Protein AF-A0A973H0G7-F1 (afdb_monomer_lite)

Foldseek 3Di:
DDDQDDQVDAEEEEDDDDDLPDCPLVVVLVVVLVSNRQYYYDDPDCPRSNNVDPSD

Secondary structure (DSSP, 8-state):
---PPPSSS-EEEE--S--TT--HHHHHHHHHHHTT--EEEE-S-TTSTTTT-TT-

Radius of gyration: 11.69 Å; chains: 1; bounding box: 27×22×34 Å

Structure (mmCIF, N/CA/C/O backbone):
data_AF-A0A973H0G7-F1
#
_entry.id   AF-A0A973H0G7-F1
#
loop_
_atom_site.group_PDB
_atom_site.id
_atom_site.type_symbol
_atom_site.label_atom_id
_atom_site.label_alt_id
_atom_site.label_comp_id
_atom_site.label_asym_id
_atom_site.label_entity_id
_atom_site.label_seq_id
_atom_site.pdbx_PDB_ins_code
_atom_site.Cartn_x
_atom_site.Cartn_y
_atom_site.Cartn_z
_atom_site.occupancy
_atom_site.B_iso_or_equiv
_atom_site.auth_seq_id
_atom_site.auth_comp_id
_atom_site.auth_asym_id
_atom_site.auth_atom_id
_atom_site.pdbx_PDB_model_num
ATOM 1 N N . MET A 1 1 ? -0.595 15.971 19.190 1.00 57.84 1 MET A N 1
ATOM 2 C CA . MET A 1 1 ? -1.949 15.492 19.534 1.00 57.84 1 MET A CA 1
ATOM 3 C C . MET A 1 1 ? -2.082 14.076 19.007 1.00 57.84 1 MET A C 1
ATOM 5 O O . MET A 1 1 ? -1.644 13.871 17.878 1.00 57.84 1 MET A O 1
ATOM 9 N N . PRO A 1 2 ? -2.594 13.106 19.779 1.00 80.75 2 PRO A N 1
ATOM 10 C CA . PRO A 1 2 ? -2.978 11.832 19.187 1.00 80.75 2 PRO A CA 1
ATOM 11 C C . PRO A 1 2 ? -4.115 12.098 18.192 1.00 80.75 2 PRO A C 1
ATOM 13 O O . PRO A 1 2 ? -5.045 12.838 18.506 1.00 80.75 2 PRO A O 1
ATOM 16 N N . PHE A 1 3 ? -3.991 11.566 16.980 1.00 84.88 3 PHE A N 1
ATOM 17 C CA . PHE A 1 3 ? -5.075 11.538 16.005 1.00 84.88 3 PHE A CA 1
ATOM 18 C C . PHE A 1 3 ? -5.524 10.086 15.858 1.00 84.88 3 PHE A C 1
ATOM 20 O O . PHE A 1 3 ? -4.691 9.181 15.922 1.00 84.88 3 PHE A O 1
ATOM 27 N N . GLU A 1 4 ? -6.822 9.881 15.672 1.00 91.31 4 GLU A N 1
ATOM 28 C CA . GLU A 1 4 ? -7.394 8.564 15.410 1.00 91.31 4 GLU A CA 1
ATOM 29 C C . GLU A 1 4 ? -7.694 8.457 13.908 1.00 91.31 4 GLU A C 1
ATOM 31 O O . GLU A 1 4 ? -8.398 9.322 13.379 1.00 91.31 4 GLU A O 1
ATOM 36 N N . PRO A 1 5 ? -7.141 7.465 13.190 1.00 91.56 5 PRO A N 1
ATOM 37 C CA . PRO A 1 5 ? -7.435 7.278 11.777 1.00 91.56 5 PRO A CA 1
ATOM 38 C C . PRO A 1 5 ? -8.806 6.633 11.586 1.00 91.56 5 PRO A C 1
ATOM 40 O O . PRO A 1 5 ? -9.172 5.700 12.303 1.00 91.56 5 PRO A O 1
ATOM 43 N N . ASP A 1 6 ? -9.526 7.089 10.564 1.00 94.44 6 ASP A N 1
ATOM 44 C CA . ASP A 1 6 ? -10.710 6.396 10.071 1.00 94.44 6 ASP A CA 1
ATOM 45 C C . ASP A 1 6 ? -10.281 5.103 9.361 1.00 94.44 6 ASP A C 1
ATOM 47 O O . ASP A 1 6 ? -9.488 5.134 8.419 1.00 94.44 6 ASP A O 1
ATOM 51 N N . ARG A 1 7 ? -10.762 3.960 9.856 1.00 95.94 7 ARG A N 1
ATOM 52 C CA . ARG A 1 7 ? -10.428 2.623 9.336 1.00 95.94 7 ARG A CA 1
ATOM 53 C C . ARG A 1 7 ? -11.500 2.068 8.406 1.00 95.94 7 ARG A C 1
ATOM 55 O O . ARG A 1 7 ? -11.245 1.073 7.735 1.00 95.94 7 ARG A O 1
ATOM 62 N N . GLU A 1 8 ? -12.664 2.710 8.357 1.00 97.19 8 GLU A N 1
ATOM 63 C CA . GLU A 1 8 ? -13.753 2.342 7.451 1.00 97.19 8 GLU A CA 1
ATOM 64 C C . GLU A 1 8 ? -13.498 2.889 6.039 1.00 97.19 8 GLU A C 1
ATOM 66 O O . GLU A 1 8 ? -14.059 2.394 5.061 1.00 97.19 8 GLU A O 1
ATOM 71 N N . VAL A 1 9 ? -12.614 3.885 5.910 1.00 97.38 9 VAL A N 1
ATOM 72 C CA . VAL A 1 9 ? -12.232 4.479 4.627 1.00 97.38 9 VAL A CA 1
ATOM 73 C C . VAL A 1 9 ? -10.911 3.876 4.133 1.00 97.38 9 VAL A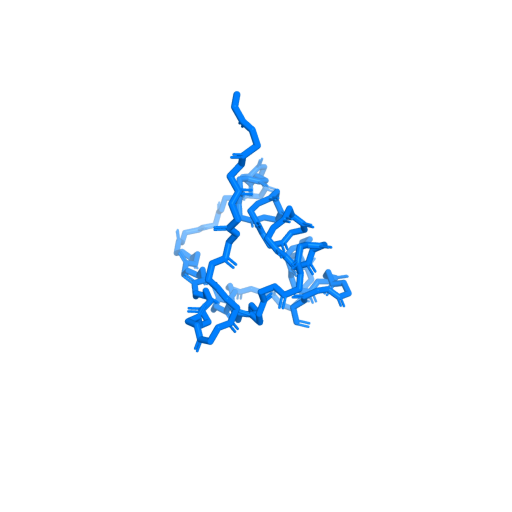 C 1
ATOM 75 O O . VAL A 1 9 ? -9.852 4.178 4.689 1.00 97.38 9 VAL A O 1
ATOM 78 N N . PRO A 1 10 ? -10.924 3.050 3.071 1.00 97.25 10 PRO A N 1
ATOM 79 C CA . PRO A 1 10 ? -9.701 2.478 2.526 1.00 97.25 10 PRO A CA 1
ATOM 80 C C . PRO A 1 10 ? -8.858 3.530 1.798 1.00 97.25 10 PRO A C 1
ATOM 82 O O . PRO A 1 10 ? -9.375 4.414 1.111 1.00 97.25 10 PRO A O 1
ATOM 85 N N . GLY A 1 11 ? -7.536 3.398 1.890 1.00 97.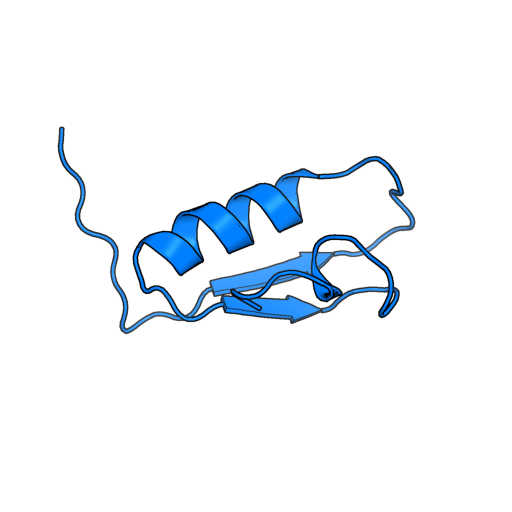00 11 GLY A N 1
ATOM 86 C CA . GLY A 1 11 ? -6.596 4.211 1.124 1.00 97.00 11 GLY A CA 1
ATOM 87 C C . GLY A 1 11 ? -6.235 3.562 -0.213 1.00 97.00 11 GLY A C 1
ATOM 88 O O . GLY A 1 11 ? -5.937 2.371 -0.270 1.00 97.00 11 GLY A O 1
ATOM 89 N N . LEU A 1 12 ? -6.185 4.354 -1.286 1.00 95.75 12 LEU A N 1
ATOM 90 C CA . LEU A 1 12 ? -5.682 3.930 -2.596 1.00 95.75 12 LEU A CA 1
ATOM 91 C C . LEU A 1 12 ? -4.466 4.771 -2.984 1.00 95.75 12 LEU A C 1
ATOM 93 O O . LEU A 1 12 ? -4.554 5.996 -3.066 1.00 95.75 12 LEU A O 1
ATOM 97 N N . ILE A 1 13 ? -3.342 4.116 -3.274 1.00 92.06 13 ILE A N 1
ATOM 98 C CA . ILE A 1 13 ? -2.189 4.771 -3.898 1.00 92.06 13 ILE A CA 1
ATOM 99 C C . ILE A 1 13 ? -2.146 4.424 -5.371 1.00 92.06 13 ILE A C 1
ATOM 101 O O . ILE A 1 13 ? -2.073 3.259 -5.756 1.00 92.06 13 ILE A O 1
ATOM 105 N N . VAL A 1 14 ? -2.110 5.456 -6.200 1.00 90.38 14 VAL A N 1
ATOM 106 C CA . VAL A 1 14 ? -1.918 5.295 -7.632 1.00 90.38 14 VAL A CA 1
ATOM 107 C C . VAL A 1 14 ? -0.536 5.816 -7.980 1.00 90.38 14 VAL A C 1
ATOM 109 O O . VAL A 1 14 ? -0.248 7.000 -7.796 1.00 90.38 14 VAL A O 1
ATOM 112 N N . LYS A 1 15 ? 0.347 4.917 -8.417 1.00 82.56 15 LYS A N 1
ATOM 113 C CA . LYS A 1 15 ? 1.685 5.281 -8.873 1.00 82.56 15 LYS A CA 1
ATOM 114 C C . LYS A 1 15 ? 1.709 5.210 -10.396 1.00 82.56 15 LYS A C 1
ATOM 116 O O . LYS A 1 15 ? 1.564 4.131 -10.955 1.00 82.56 15 LYS A O 1
ATOM 121 N N . PHE A 1 16 ? 1.896 6.365 -11.020 1.00 78.94 16 PHE A N 1
ATOM 122 C CA . PHE A 1 16 ? 2.128 6.514 -12.452 1.00 78.94 16 PHE A CA 1
ATOM 123 C C . PHE A 1 16 ? 3.530 7.094 -12.666 1.00 78.94 16 PHE A C 1
ATOM 125 O O . PHE A 1 16 ? 3.924 8.016 -11.948 1.00 78.94 16 PHE A O 1
ATOM 132 N N . GLY A 1 17 ? 4.257 6.573 -13.645 1.00 72.00 17 GLY A N 1
ATOM 133 C CA . GLY A 1 17 ? 5.626 6.925 -13.994 1.00 72.00 17 GLY A CA 1
ATOM 134 C C . GLY A 1 17 ? 6.690 6.032 -13.348 1.00 72.00 17 GLY A C 1
ATOM 135 O O . GLY A 1 17 ? 6.635 5.698 -12.154 1.00 72.00 17 GLY A O 1
ATOM 136 N N . ASP A 1 18 ? 7.718 5.734 -14.146 1.00 68.00 18 ASP A N 1
ATOM 137 C CA . ASP A 1 18 ? 8.827 4.855 -13.786 1.00 68.00 18 ASP A CA 1
ATOM 138 C C . ASP A 1 18 ? 9.819 5.590 -12.866 1.00 68.00 18 ASP A C 1
ATOM 140 O O . ASP A 1 18 ? 10.857 6.117 -13.272 1.00 68.00 18 ASP A O 1
ATOM 144 N N . TYR A 1 19 ? 9.431 5.716 -11.593 1.00 69.31 19 TYR A N 1
ATOM 145 C CA . TYR A 1 19 ? 10.206 6.380 -10.545 1.00 69.31 19 TYR A CA 1
ATOM 146 C C . TYR A 1 19 ? 10.805 5.347 -9.581 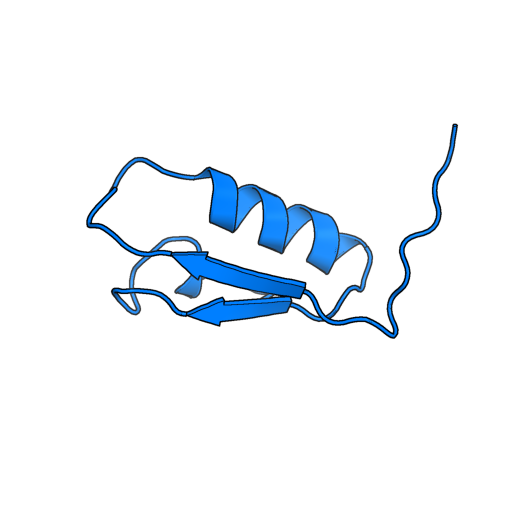1.00 69.31 19 TYR A C 1
ATOM 148 O O . TYR A 1 19 ? 10.225 5.095 -8.506 1.00 69.31 19 TYR A O 1
ATOM 156 N N . PRO A 1 20 ? 11.965 4.750 -9.915 1.00 64.44 20 PRO A N 1
ATOM 157 C CA . PRO A 1 20 ? 12.543 3.641 -9.155 1.00 64.44 20 PRO A CA 1
ATOM 158 C C . PRO A 1 20 ? 12.917 4.031 -7.717 1.00 64.44 20 PRO A C 1
ATOM 160 O O . PRO A 1 20 ? 12.819 3.211 -6.807 1.00 64.44 20 PRO A O 1
ATOM 163 N N . LEU A 1 21 ? 13.261 5.302 -7.483 1.00 70.31 21 LEU A N 1
ATOM 164 C CA . LEU A 1 21 ? 13.662 5.826 -6.170 1.00 70.31 21 LEU A CA 1
ATOM 165 C C . LEU A 1 21 ? 12.508 6.458 -5.371 1.00 70.31 21 LEU A C 1
ATOM 167 O O . LEU A 1 21 ? 12.704 6.928 -4.250 1.00 70.31 21 LEU A O 1
ATOM 171 N N . HIS A 1 22 ? 11.289 6.505 -5.921 1.00 76.69 22 HIS A N 1
ATOM 172 C CA . HIS A 1 22 ? 10.173 7.152 -5.234 1.00 76.69 22 HIS A CA 1
ATOM 173 C C . HIS A 1 22 ? 9.531 6.210 -4.209 1.00 76.69 22 HIS A C 1
ATOM 175 O O . HIS A 1 22 ? 8.706 5.350 -4.546 1.00 76.69 22 HIS A O 1
ATOM 181 N N . HIS A 1 23 ? 9.911 6.404 -2.943 1.00 84.00 23 HIS A N 1
ATOM 182 C CA . HIS A 1 23 ? 9.472 5.599 -1.799 1.00 84.00 23 HIS A CA 1
ATOM 183 C C . HIS A 1 23 ? 8.295 6.201 -1.011 1.00 84.00 23 HIS A C 1
ATOM 185 O O . HIS A 1 23 ? 7.826 5.585 -0.054 1.00 84.00 23 HIS A O 1
ATOM 191 N N . GLY A 1 24 ? 7.767 7.363 -1.414 1.00 88.62 24 GLY A N 1
ATOM 192 C CA . GLY A 1 24 ? 6.635 7.998 -0.724 1.00 88.62 24 GLY A CA 1
ATOM 193 C C . GLY A 1 24 ? 5.415 7.075 -0.614 1.00 88.62 24 GLY A C 1
ATOM 194 O O . GLY A 1 24 ? 4.849 6.918 0.465 1.00 88.62 24 GLY A O 1
ATOM 195 N N . GLY A 1 25 ? 5.083 6.366 -1.701 1.00 90.75 25 GLY A N 1
ATOM 196 C CA . GLY A 1 25 ? 3.960 5.423 -1.721 1.00 90.75 25 GLY A CA 1
ATOM 197 C C . GLY A 1 25 ? 4.111 4.277 -0.715 1.00 90.75 25 GLY A C 1
ATOM 198 O O . GLY A 1 25 ? 3.204 4.018 0.072 1.00 90.75 25 GLY A O 1
ATOM 199 N N . VAL A 1 26 ? 5.282 3.630 -0.659 1.00 91.75 26 VAL A N 1
ATOM 200 C CA . VAL A 1 26 ? 5.523 2.547 0.314 1.00 91.75 26 VAL A CA 1
ATOM 201 C C . VAL A 1 26 ? 5.532 3.063 1.760 1.00 91.75 26 VAL A C 1
ATOM 203 O O . VAL A 1 26 ? 5.087 2.356 2.666 1.00 91.75 26 VAL A O 1
ATOM 206 N N . GLY A 1 27 ? 5.983 4.302 1.989 1.00 93.88 27 GLY A N 1
ATOM 207 C CA . GLY A 1 27 ? 5.916 4.957 3.297 1.00 93.88 27 GLY A CA 1
ATOM 208 C C . GLY A 1 27 ? 4.478 5.177 3.772 1.00 93.88 27 GLY A C 1
ATOM 209 O O . GLY A 1 27 ? 4.154 4.842 4.913 1.00 93.88 27 GLY A O 1
ATOM 210 N N . ALA A 1 28 ? 3.605 5.663 2.888 1.00 94.81 28 ALA A N 1
ATOM 211 C CA . ALA A 1 28 ? 2.189 5.863 3.184 1.00 94.81 28 ALA A CA 1
ATOM 212 C C . ALA A 1 28 ? 1.464 4.532 3.460 1.00 94.81 28 ALA A C 1
ATOM 214 O O . ALA A 1 28 ? 0.831 4.404 4.508 1.00 94.81 28 ALA A O 1
ATOM 215 N N . ILE A 1 29 ? 1.650 3.514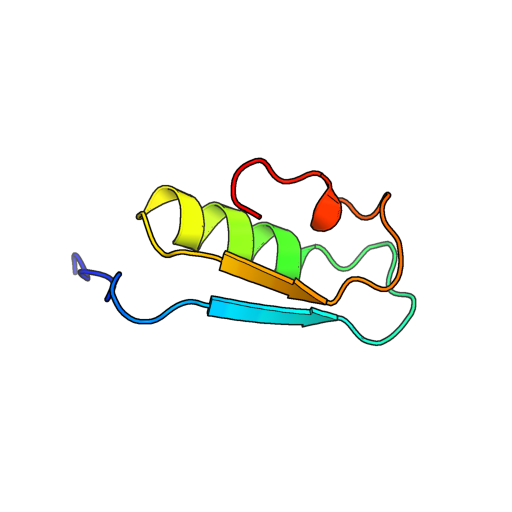 2.605 1.00 95.88 29 ILE A N 1
ATOM 216 C CA . ILE A 1 29 ? 1.070 2.166 2.788 1.00 95.88 29 ILE A CA 1
ATOM 217 C C . ILE A 1 29 ? 1.440 1.587 4.158 1.00 95.88 29 ILE A C 1
ATOM 219 O O . ILE A 1 29 ? 0.577 1.143 4.909 1.00 95.88 29 ILE A O 1
ATOM 223 N N . ARG A 1 30 ? 2.730 1.601 4.517 1.00 96.12 30 ARG A N 1
ATOM 224 C CA . ARG A 1 30 ? 3.199 0.999 5.777 1.00 96.12 30 ARG A CA 1
ATOM 225 C C . ARG A 1 30 ? 2.739 1.764 7.010 1.00 96.12 30 ARG A C 1
ATOM 227 O O . ARG A 1 30 ? 2.543 1.145 8.053 1.00 96.12 30 ARG A O 1
ATOM 234 N N . SER A 1 31 ? 2.624 3.086 6.911 1.00 96.00 31 SER A N 1
ATOM 235 C CA . SER A 1 31 ? 2.219 3.930 8.036 1.00 96.00 31 SER A CA 1
ATOM 236 C C . SER A 1 31 ? 0.730 3.772 8.328 1.00 96.00 31 SER A C 1
ATOM 238 O O . SER A 1 31 ? 0.369 3.453 9.456 1.00 96.00 31 SER A O 1
ATOM 240 N N . LEU A 1 32 ? -0.122 3.910 7.309 1.00 96.06 32 LEU A N 1
ATOM 241 C CA . LEU A 1 32 ? -1.573 3.779 7.461 1.00 96.06 32 LEU A CA 1
ATOM 242 C C . LEU A 1 32 ? -1.992 2.329 7.733 1.00 9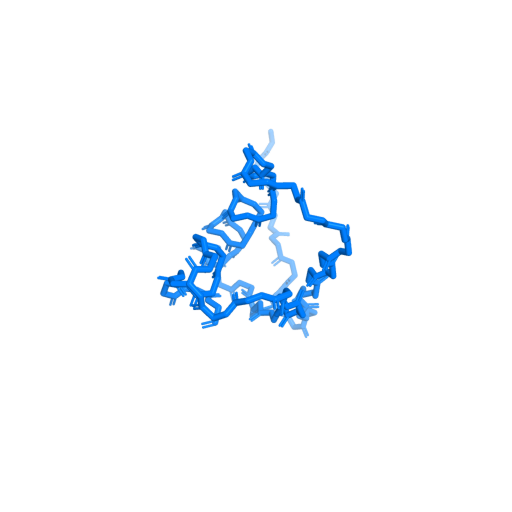6.06 32 LEU A C 1
ATOM 244 O O . LEU A 1 32 ? -2.776 2.077 8.646 1.00 96.06 32 LEU A O 1
ATOM 248 N N . GLY A 1 33 ? -1.384 1.360 7.044 1.00 96.94 33 GLY A N 1
ATOM 249 C CA . GLY A 1 33 ? -1.645 -0.058 7.286 1.00 96.94 33 GLY A CA 1
ATOM 250 C C . GLY A 1 33 ? -1.268 -0.518 8.698 1.00 96.94 33 GLY A C 1
ATOM 251 O O . GLY A 1 33 ? -1.977 -1.328 9.290 1.00 96.94 33 GLY A O 1
ATOM 252 N N . ARG A 1 34 ? -0.208 0.043 9.307 1.00 96.69 34 ARG A N 1
ATOM 253 C CA . ARG A 1 34 ? 0.109 -0.213 10.729 1.00 96.69 34 ARG A CA 1
ATOM 254 C C . ARG A 1 34 ? -0.957 0.295 11.687 1.00 96.69 34 ARG A C 1
ATOM 256 O O . ARG A 1 34 ? -1.077 -0.245 12.781 1.00 96.69 34 ARG A O 1
ATOM 263 N N . LEU A 1 35 ? -1.688 1.330 11.292 1.00 96.25 35 LEU A N 1
ATOM 264 C CA . LEU A 1 35 ? -2.791 1.874 12.072 1.00 96.25 35 LEU A CA 1
ATOM 265 C C . LEU A 1 35 ? -4.114 1.128 11.824 1.00 96.25 35 LEU A C 1
ATOM 267 O O . LEU A 1 35 ? -5.120 1.454 12.455 1.00 96.25 35 LEU A O 1
ATOM 271 N N . GLY A 1 36 ? -4.111 0.114 10.952 1.00 96.38 36 GLY A N 1
ATOM 272 C CA . GLY A 1 36 ? -5.270 -0.722 10.645 1.00 96.38 36 GLY A CA 1
ATOM 273 C C . GLY A 1 36 ? -6.145 -0.201 9.507 1.00 96.38 36 GLY A C 1
ATOM 274 O O . GLY A 1 36 ? -7.242 -0.713 9.329 1.00 96.38 36 GLY A O 1
ATOM 275 N N . VAL A 1 37 ? -5.686 0.797 8.747 1.00 97.69 37 VAL A N 1
ATOM 276 C CA . VAL A 1 37 ? -6.403 1.272 7.555 1.00 97.69 37 VAL A CA 1
ATOM 277 C C . VAL A 1 37 ? -6.186 0.271 6.410 1.00 97.69 37 VAL A C 1
ATOM 279 O O . VAL A 1 37 ? -5.026 -0.031 6.108 1.00 97.69 37 VAL A O 1
ATOM 282 N N . PRO A 1 38 ? -7.245 -0.246 5.756 1.00 97.75 38 PRO A N 1
ATOM 283 C CA . PRO A 1 38 ? -7.103 -1.067 4.556 1.00 97.75 38 PRO A CA 1
ATOM 284 C C . PRO A 1 38 ? -6.453 -0.259 3.428 1.00 97.75 38 PRO A C 1
ATOM 286 O O . PRO A 1 38 ? -6.887 0.855 3.131 1.00 97.75 38 PRO A O 1
ATOM 289 N N . MET A 1 39 ? -5.421 -0.808 2.790 1.00 97.06 39 MET A N 1
ATOM 290 C CA . MET A 1 39 ? -4.688 -0.123 1.725 1.00 97.06 39 MET A CA 1
ATOM 291 C C . MET A 1 39 ? -4.705 -0.937 0.438 1.00 97.06 39 MET A C 1
ATOM 293 O O . MET A 1 39 ? -4.5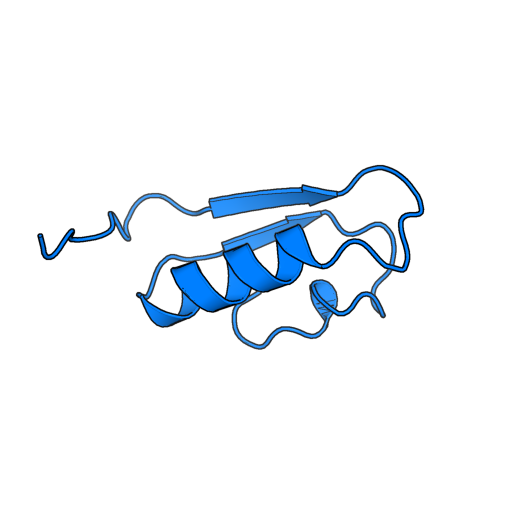34 -2.149 0.460 1.00 97.06 39 MET A O 1
ATOM 297 N N . TYR A 1 40 ? -4.830 -0.234 -0.681 1.00 95.19 40 TYR A N 1
ATOM 298 C CA . TYR A 1 40 ? -4.743 -0.776 -2.030 1.00 95.19 40 TYR A CA 1
ATOM 299 C C . TYR A 1 40 ? -3.773 0.067 -2.853 1.00 95.19 40 TYR A C 1
ATOM 301 O O . TYR A 1 40 ? -3.547 1.250 -2.567 1.00 95.19 40 TYR A O 1
ATOM 309 N N . ALA A 1 41 ? -3.208 -0.512 -3.909 1.00 92.19 41 ALA A N 1
ATOM 310 C CA . ALA A 1 41 ? -2.425 0.263 -4.856 1.00 92.19 41 ALA A CA 1
ATOM 311 C C . ALA A 1 41 ? -2.543 -0.250 -6.280 1.00 92.19 41 ALA A C 1
ATOM 313 O O . ALA A 1 41 ? -2.700 -1.441 -6.537 1.00 92.19 41 ALA A O 1
ATOM 314 N N . ILE A 1 42 ? -2.382 0.694 -7.198 1.00 89.81 42 ILE A N 1
ATOM 315 C CA . ILE A 1 42 ? -2.075 0.430 -8.594 1.00 89.81 42 ILE A CA 1
ATOM 316 C C . ILE A 1 42 ? -0.576 0.672 -8.742 1.00 89.81 42 ILE A C 1
ATOM 318 O O . ILE A 1 42 ? -0.087 1.787 -8.527 1.00 89.81 42 ILE A O 1
ATOM 322 N N . THR A 1 43 ? 0.152 -0.395 -9.053 1.00 82.94 43 THR A N 1
ATOM 323 C CA . THR A 1 43 ? 1.606 -0.379 -9.211 1.00 82.94 43 THR A CA 1
ATOM 324 C C . THR A 1 43 ? 1.972 -0.715 -10.644 1.00 82.94 43 THR A C 1
ATOM 326 O O . THR A 1 43 ? 1.419 -1.658 -11.203 1.00 82.94 43 THR A O 1
ATOM 329 N N . GLU A 1 44 ? 2.942 -0.001 -11.207 1.00 75.94 44 GLU A N 1
ATOM 330 C CA . GLU A 1 44 ? 3.408 -0.256 -12.576 1.00 75.94 44 GLU A CA 1
ATOM 331 C C . GLU A 1 44 ? 4.109 -1.615 -12.733 1.00 75.94 44 GLU A C 1
ATOM 333 O O . GLU A 1 44 ? 4.054 -2.203 -13.807 1.00 75.94 44 GLU A O 1
ATOM 338 N N . ASP A 1 45 ? 4.704 -2.151 -11.656 1.00 72.69 45 ASP A N 1
ATOM 339 C CA . ASP A 1 45 ? 5.333 -3.477 -11.637 1.00 72.69 45 ASP A CA 1
ATOM 340 C C . ASP A 1 45 ? 5.159 -4.187 -10.273 1.00 72.69 45 ASP A C 1
ATOM 342 O O . ASP A 1 45 ? 5.189 -3.564 -9.199 1.00 72.69 45 ASP A O 1
ATOM 346 N N . ARG A 1 46 ? 5.005 -5.519 -10.322 1.00 66.19 46 ARG A N 1
ATOM 347 C CA . ARG A 1 46 ? 4.827 -6.423 -9.168 1.00 66.19 46 ARG A CA 1
ATOM 348 C C . ARG A 1 46 ? 6.030 -6.499 -8.217 1.00 66.19 46 ARG A C 1
ATOM 350 O O . ARG A 1 46 ? 5.888 -6.966 -7.093 1.00 66.19 46 ARG A O 1
ATOM 357 N N . TYR A 1 47 ? 7.206 -6.061 -8.652 1.00 74.06 47 TYR A N 1
ATOM 358 C CA . TYR A 1 47 ? 8.457 -6.051 -7.895 1.00 74.06 47 TYR A CA 1
ATOM 359 C C . TYR A 1 47 ? 8.777 -4.686 -7.286 1.00 74.06 47 TYR A C 1
ATOM 361 O O . TYR A 1 47 ? 9.827 -4.507 -6.664 1.00 74.06 47 TYR A O 1
ATOM 369 N N . THR A 1 48 ? 7.874 -3.711 -7.414 1.00 79.88 48 THR A N 1
ATOM 370 C CA . THR A 1 48 ? 8.035 -2.451 -6.692 1.00 79.88 48 THR A CA 1
ATOM 371 C C . THR A 1 48 ? 7.985 -2.692 -5.173 1.00 79.88 48 THR A C 1
ATOM 373 O O . THR A 1 48 ? 7.200 -3.514 -4.693 1.00 79.88 48 THR A O 1
ATOM 376 N N . PRO A 1 49 ? 8.753 -1.942 -4.359 1.00 82.75 49 PRO A N 1
ATOM 377 C CA . PRO A 1 49 ? 8.708 -2.077 -2.899 1.00 82.75 49 PRO A CA 1
ATOM 378 C C . PRO A 1 49 ? 7.315 -1.887 -2.279 1.00 82.75 49 PRO A C 1
ATOM 380 O O . PRO A 1 49 ? 7.068 -2.360 -1.171 1.00 82.75 49 PRO A O 1
ATOM 383 N N . ALA A 1 50 ? 6.420 -1.173 -2.973 1.00 86.88 50 ALA A N 1
ATOM 384 C CA . ALA A 1 50 ? 5.023 -1.030 -2.585 1.00 86.88 50 ALA A CA 1
ATOM 385 C C . ALA A 1 50 ? 4.260 -2.356 -2.740 1.00 86.88 50 ALA A C 1
ATOM 387 O O . ALA A 1 50 ? 3.637 -2.786 -1.774 1.00 86.88 50 ALA A O 1
ATOM 388 N N . ALA A 1 51 ? 4.386 -3.029 -3.892 1.00 86.62 51 ALA A N 1
ATOM 389 C CA . ALA A 1 51 ? 3.748 -4.320 -4.172 1.00 86.62 51 ALA A CA 1
ATOM 390 C C . ALA A 1 51 ? 4.202 -5.445 -3.222 1.00 86.62 51 ALA A C 1
ATOM 392 O O . ALA A 1 51 ? 3.443 -6.361 -2.931 1.00 86.62 51 ALA A O 1
ATOM 393 N N . ALA A 1 52 ? 5.424 -5.357 -2.688 1.00 88.62 52 ALA A N 1
ATOM 394 C CA . ALA A 1 52 ? 5.959 -6.312 -1.714 1.00 88.62 52 ALA A CA 1
ATOM 395 C C . ALA A 1 52 ? 5.600 -5.992 -0.244 1.00 88.62 52 ALA A C 1
ATOM 397 O O . ALA A 1 52 ? 6.108 -6.629 0.683 1.00 88.62 52 ALA A O 1
ATOM 398 N N . SER A 1 53 ? 4.795 -4.961 0.019 1.00 90.75 53 SER A N 1
ATOM 399 C CA . SER A 1 53 ? 4.432 -4.575 1.383 1.00 90.75 53 SER A CA 1
ATOM 400 C C . SER A 1 53 ? 3.370 -5.513 1.961 1.00 90.75 53 SER A C 1
ATOM 402 O O . SER A 1 53 ? 2.317 -5.678 1.371 1.00 90.75 53 SER A O 1
ATOM 404 N N . ARG A 1 54 ? 3.569 -6.025 3.185 1.00 93.94 54 ARG A N 1
ATOM 405 C CA . ARG A 1 54 ? 2.567 -6.841 3.917 1.00 93.94 54 ARG A CA 1
ATOM 406 C C . ARG A 1 54 ? 1.242 -6.133 4.246 1.00 93.94 54 ARG A C 1
ATOM 408 O O . ARG A 1 54 ? 0.377 -6.737 4.869 1.00 93.94 54 ARG A O 1
ATOM 415 N N . TYR A 1 55 ? 1.191 -4.826 4.011 1.00 94.88 55 TYR A N 1
ATOM 416 C CA . TYR A 1 55 ? 0.044 -3.968 4.306 1.00 94.88 55 TYR A CA 1
ATOM 417 C C . TYR A 1 55 ? -0.689 -3.552 3.030 1.00 94.88 55 TYR A C 1
ATOM 419 O O . TYR A 1 55 ? -1.540 -2.676 3.109 1.00 94.88 55 TYR A O 1
ATOM 427 N N . LEU A 1 56 ? -0.289 -4.098 1.879 1.00 90.44 56 LEU A N 1
ATOM 428 C CA . LEU A 1 56 ? -0.935 -3.909 0.590 1.00 90.44 56 LEU A CA 1
ATOM 429 C C . LEU A 1 56 ? -1.682 -5.182 0.184 1.00 90.44 56 LEU A C 1
ATOM 431 O O . LEU A 1 56 ? -1.215 -6.268 0.600 1.00 90.44 56 LEU A O 1
#

pLDDT: mean 87.44, std 10.26, range [57.84, 97.75]

Sequence (56 aa):
MPFEPDREVPGLIVKFGDYPLHHGGVGAIRSLGRLGVPMYAITEDRYTPAAASRYL